Protein AF-A0ABD0AET3-F1 (afdb_monomer_lite)

InterPro domains:
  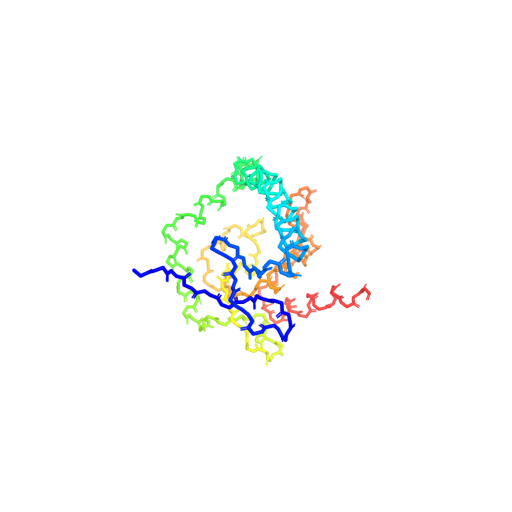IPR002711 HNH endonuclease [PF01844] (96-142)
  IPR003615 HNH nuclease [SM00507] (83-139)
  IPR003615 HNH nuclease [cd00085] (83-142)

Radius of gyration: 25.74 Å; chains: 1; bounding box: 62×39×61 Å

pLDDT: mean 89.84, std 8.79, range [42.78, 98.12]

Secondary structure (DSSP, 8-state):
-----B--STT--SBPPTT-SS-GGGHHHHHHHHHHHHHHHHHHHHHHHHHHHHHHHIIIIITTSSHHHHHHHHHHTSHHHHHHHHHHHHHTTTB-HHHHHTT---B--EEEESS-TTT-GGGTT-GGGEEEE-HHHHHHHHHHHHHHT--STT-----------HHHHHHHHHHHHS--

Foldseek 3Di:
DQPWDAAPDVPGRHIPDRVFNHHPVCVVVRVVVVVVVVVVVVVCVVVVVVVVVVVCCCVPDVCPVDPVSVVVVVVCVDPLNVVLFVVQCVVQVQFAPLVVLVVDTDGFDDKAFCFDCVRPVVCPNPSLRIHGHHPVVVVLLVVLCCVAQVDDDPTDGDDDDTDSDSNVSSVSSVVVVVVD

Sequence (180 aa):
MPRVRTCRAVDCKRLASPGHLYCDAHMNQERAYLSRREAYLKSRQGNSKKVKQQQWAYNHIKRYSTPVKAEQNKFYHTKAWTSLREVVLKRDYHLCQYCKQDGKLTQGTVVDHVVPIEYSPSQTRDVDNLATCCRDCHSKKTRWEQFYYGTGQGNQLKTVAKVSDVGSIVKMMHALDGSK

Structure (mmCIF, N/CA/C/O backbone):
data_AF-A0ABD0AET3-F1
#
_entry.id   AF-A0ABD0AET3-F1
#
loop_
_atom_site.group_PDB
_atom_site.id
_atom_site.type_symbol
_atom_site.label_atom_id
_atom_site.label_alt_id
_atom_site.label_comp_id
_atom_site.label_asym_id
_atom_site.label_entity_id
_atom_site.label_seq_id
_atom_site.pdbx_PDB_ins_code
_atom_site.Cartn_x
_atom_site.Cartn_y
_atom_site.Cartn_z
_atom_site.occupancy
_atom_site.B_iso_or_equiv
_atom_site.auth_seq_id
_atom_site.auth_comp_id
_atom_site.auth_asym_id
_atom_site.auth_atom_id
_atom_site.pdbx_PDB_model_num
ATOM 1 N N . MET A 1 1 ? 40.708 -20.091 -21.982 1.00 46.97 1 MET A N 1
ATOM 2 C CA . MET A 1 1 ? 39.997 -20.208 -23.275 1.00 46.97 1 MET A CA 1
ATOM 3 C C . MET A 1 1 ? 39.328 -18.874 -23.588 1.00 46.97 1 MET A C 1
ATOM 5 O O . MET A 1 1 ? 38.609 -18.383 -22.718 1.00 46.97 1 MET A O 1
ATOM 9 N N . PRO A 1 2 ? 39.585 -18.242 -24.747 1.00 57.88 2 PRO A N 1
ATOM 10 C CA . PRO A 1 2 ? 38.894 -17.014 -25.135 1.00 57.88 2 PRO A CA 1
ATOM 11 C C . PRO A 1 2 ? 37.388 -17.285 -25.209 1.00 57.88 2 PRO A C 1
ATOM 13 O O . PRO A 1 2 ? 36.977 -18.288 -25.789 1.00 57.88 2 PRO A O 1
ATOM 16 N N . ARG A 1 3 ? 36.552 -16.426 -24.614 1.00 69.06 3 ARG A N 1
ATOM 17 C CA . ARG A 1 3 ? 35.094 -16.542 -24.771 1.00 69.06 3 ARG A CA 1
ATOM 18 C C . ARG A 1 3 ? 34.727 -16.106 -26.187 1.00 69.06 3 ARG A C 1
ATOM 20 O O . ARG A 1 3 ? 34.517 -14.922 -26.438 1.00 69.06 3 ARG A O 1
ATOM 27 N N . VAL A 1 4 ? 34.689 -17.062 -27.105 1.00 76.19 4 VAL A N 1
ATOM 28 C CA . VAL A 1 4 ? 34.219 -16.846 -28.472 1.00 76.19 4 VAL A CA 1
ATOM 29 C C . VAL A 1 4 ? 32.688 -16.841 -28.453 1.00 76.19 4 VAL A C 1
ATOM 31 O O . VAL A 1 4 ? 32.069 -17.727 -27.868 1.00 76.19 4 VAL A O 1
ATOM 34 N N . ARG A 1 5 ? 32.069 -15.823 -29.058 1.00 86.38 5 ARG A N 1
ATOM 35 C CA . ARG A 1 5 ? 30.609 -15.693 -29.188 1.00 86.38 5 ARG A CA 1
ATOM 36 C C . ARG A 1 5 ? 30.233 -15.440 -30.643 1.00 86.38 5 ARG A C 1
ATOM 38 O O . ARG A 1 5 ? 31.022 -14.863 -31.388 1.00 86.38 5 ARG A O 1
ATOM 45 N N . THR A 1 6 ? 29.042 -15.860 -31.047 1.00 92.19 6 THR A N 1
ATOM 46 C CA . THR A 1 6 ? 28.497 -15.553 -32.373 1.00 92.19 6 THR A CA 1
ATOM 47 C C . THR A 1 6 ? 28.031 -14.099 -32.450 1.00 92.19 6 THR A C 1
ATOM 49 O O . THR A 1 6 ? 27.716 -13.469 -31.437 1.00 92.19 6 THR A O 1
ATOM 52 N N . CYS A 1 7 ? 28.021 -13.548 -33.662 1.00 94.50 7 CYS A N 1
ATOM 53 C CA . CYS A 1 7 ? 27.487 -12.225 -33.945 1.00 94.50 7 CYS A CA 1
ATOM 54 C C . CYS A 1 7 ? 25.990 -12.173 -33.609 1.00 94.50 7 CYS A C 1
ATOM 56 O O . CYS A 1 7 ? 25.235 -13.077 -33.951 1.00 94.50 7 CYS A O 1
ATOM 58 N N . ARG A 1 8 ? 25.554 -11.089 -32.959 1.00 93.50 8 ARG A N 1
ATOM 59 C CA . ARG A 1 8 ? 24.153 -10.891 -32.551 1.00 93.50 8 ARG A CA 1
ATOM 60 C C . ARG A 1 8 ? 23.236 -10.356 -33.664 1.00 93.50 8 ARG A C 1
ATOM 62 O O . ARG A 1 8 ? 22.047 -10.162 -33.423 1.00 93.50 8 ARG A O 1
ATOM 69 N N . ALA A 1 9 ? 23.769 -10.073 -34.853 1.00 93.31 9 ALA A N 1
ATOM 70 C CA . ALA A 1 9 ? 22.956 -9.623 -35.979 1.00 93.31 9 ALA A CA 1
ATOM 71 C C . ALA A 1 9 ? 21.987 -10.733 -36.403 1.00 93.31 9 ALA A C 1
ATOM 73 O O . ALA A 1 9 ? 22.361 -11.907 -36.419 1.00 93.31 9 ALA A O 1
ATOM 74 N N . VAL A 1 10 ? 20.758 -10.348 -36.752 1.00 93.38 10 VAL A N 1
ATOM 75 C CA . VAL A 1 10 ? 19.742 -11.281 -37.257 1.00 93.38 10 VAL A CA 1
ATOM 76 C C . VAL A 1 10 ? 20.321 -12.022 -38.467 1.00 93.38 10 VAL A C 1
ATOM 78 O O . VAL A 1 10 ? 20.946 -11.405 -39.329 1.00 93.38 10 VAL A O 1
ATOM 81 N N . ASP A 1 11 ? 20.200 -13.349 -38.463 1.00 91.94 11 ASP A N 1
ATOM 82 C CA . ASP A 1 11 ? 20.696 -14.266 -39.500 1.00 91.94 11 ASP A CA 1
ATOM 83 C C . ASP A 1 11 ? 22.218 -14.270 -39.764 1.00 91.94 11 ASP A C 1
ATOM 85 O O . ASP A 1 11 ? 22.692 -14.891 -40.718 1.00 91.94 11 ASP A O 1
ATOM 89 N N . CYS A 1 12 ? 23.038 -13.666 -38.895 1.00 92.50 12 CYS A N 1
ATOM 90 C CA . CYS A 1 12 ? 24.495 -13.724 -39.022 1.00 92.50 12 CYS A CA 1
ATOM 91 C C . CYS A 1 12 ? 25.108 -14.874 -38.211 1.00 92.50 12 CYS A C 1
ATOM 93 O O . CYS A 1 12 ? 25.065 -14.883 -36.985 1.00 92.50 12 CYS A O 1
ATOM 95 N N . LYS A 1 13 ? 25.782 -15.807 -38.894 1.00 92.31 13 LYS A N 1
ATOM 96 C CA . LYS A 1 13 ? 26.477 -16.943 -38.253 1.00 92.31 13 LYS A CA 1
ATOM 97 C C . LYS A 1 13 ? 27.972 -16.704 -37.987 1.00 92.31 13 LYS A C 1
ATOM 99 O O . LYS A 1 13 ? 28.651 -17.596 -37.489 1.00 92.31 13 LYS A O 1
ATOM 104 N N . ARG A 1 14 ? 28.508 -15.523 -38.329 1.00 93.06 14 ARG A N 1
ATOM 105 C CA . ARG A 1 14 ? 29.930 -15.191 -38.113 1.00 93.06 14 ARG A CA 1
ATOM 106 C C . ARG A 1 14 ? 30.242 -15.046 -36.625 1.00 93.06 14 ARG A C 1
ATOM 108 O O . ARG A 1 14 ? 29.369 -14.705 -35.828 1.00 93.06 14 ARG A O 1
ATOM 115 N N . LEU A 1 15 ? 31.502 -15.256 -36.258 1.00 92.75 15 LEU A N 1
ATOM 116 C CA . LEU A 1 15 ? 31.987 -14.973 -34.910 1.00 92.75 15 LEU A CA 1
ATOM 117 C C . LEU A 1 15 ? 32.052 -13.462 -34.680 1.00 92.75 15 LEU A C 1
ATOM 119 O O . LEU A 1 15 ? 32.401 -12.704 -35.585 1.00 92.75 15 LEU A O 1
ATOM 123 N N . ALA A 1 16 ? 31.687 -13.026 -33.478 1.00 92.88 16 ALA A N 1
ATOM 124 C CA . ALA A 1 16 ? 31.858 -11.639 -33.088 1.00 92.88 16 ALA A CA 1
ATOM 125 C C . ALA A 1 16 ? 33.344 -11.334 -32.874 1.00 92.88 16 ALA A C 1
ATOM 127 O O . ALA A 1 16 ? 34.101 -12.192 -32.407 1.00 92.88 16 ALA A O 1
ATOM 128 N N . SER A 1 17 ? 33.743 -10.103 -33.183 1.00 90.12 17 SER A N 1
ATOM 129 C CA . SER A 1 17 ? 35.124 -9.668 -32.988 1.00 90.12 17 SER A CA 1
ATOM 130 C C . SER A 1 17 ? 35.457 -9.680 -31.486 1.00 90.12 17 SER A C 1
ATOM 132 O O . SER A 1 17 ? 34.562 -9.450 -30.661 1.00 90.12 17 SER A O 1
ATOM 134 N N . PRO A 1 18 ? 36.706 -9.971 -31.075 1.00 88.75 18 PRO A N 1
ATOM 135 C CA . PRO A 1 18 ? 37.072 -10.023 -29.660 1.00 88.75 18 PRO A CA 1
ATOM 136 C C . PRO A 1 18 ? 36.643 -8.751 -28.916 1.00 88.75 18 PRO A C 1
ATOM 138 O O . PRO A 1 18 ? 36.966 -7.644 -29.325 1.00 88.75 18 PRO A O 1
ATOM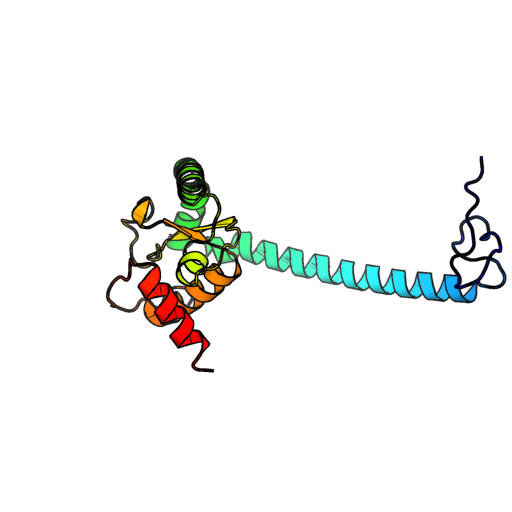 141 N N . GLY A 1 19 ? 35.860 -8.898 -27.843 1.00 86.75 19 GLY A N 1
ATOM 142 C CA . GLY A 1 19 ? 35.317 -7.761 -27.083 1.00 86.75 19 GLY A CA 1
ATOM 143 C C . GLY A 1 19 ? 34.016 -7.151 -27.631 1.00 86.75 19 GLY A C 1
ATOM 144 O O . GLY A 1 19 ? 33.302 -6.498 -26.872 1.00 86.75 19 GLY A O 1
ATOM 145 N N . HIS A 1 20 ? 33.608 -7.468 -28.863 1.00 90.69 20 HIS A N 1
ATOM 146 C CA . HIS A 1 20 ? 32.407 -6.932 -29.528 1.00 90.69 20 HIS A CA 1
ATOM 147 C C . HIS A 1 20 ? 31.265 -7.953 -29.595 1.00 90.69 20 HIS A C 1
ATOM 149 O O . HIS A 1 20 ? 31.499 -9.161 -29.526 1.00 90.69 20 HIS A O 1
ATOM 155 N N . LEU A 1 21 ? 30.014 -7.491 -29.624 1.00 92.06 21 LEU A N 1
ATOM 156 C CA . LEU A 1 21 ? 28.807 -8.322 -29.760 1.00 92.06 21 LEU A CA 1
ATOM 157 C C . LEU A 1 21 ? 28.503 -8.657 -31.227 1.00 92.06 21 LEU A C 1
ATOM 159 O O . LEU A 1 21 ? 27.751 -9.594 -31.507 1.00 92.06 21 LEU A O 1
ATOM 163 N N . TYR A 1 22 ? 29.080 -7.896 -32.153 1.00 94.69 22 TYR A N 1
ATOM 164 C CA . TYR A 1 22 ? 28.933 -8.074 -33.592 1.00 94.69 22 TYR A CA 1
ATOM 165 C C . TYR A 1 22 ? 30.284 -8.377 -34.264 1.00 94.69 22 TYR A C 1
ATOM 167 O O . TYR A 1 22 ? 31.342 -8.141 -33.686 1.00 94.69 22 TYR A O 1
ATOM 175 N N . CYS A 1 23 ? 30.248 -8.965 -35.464 1.00 94.50 23 CYS A N 1
ATOM 176 C CA . CYS A 1 23 ? 31.436 -9.153 -36.305 1.00 94.50 23 CYS A CA 1
ATOM 177 C C . CYS A 1 23 ? 31.810 -7.850 -37.028 1.00 94.50 23 CYS A C 1
ATOM 179 O O . CYS A 1 23 ? 30.982 -6.942 -37.110 1.00 94.50 23 CYS A O 1
ATOM 181 N N . ASP A 1 24 ? 32.979 -7.803 -37.669 1.00 92.62 24 ASP A N 1
ATOM 182 C CA . ASP A 1 24 ? 33.469 -6.602 -38.370 1.00 92.62 24 ASP A CA 1
ATOM 183 C C . ASP A 1 24 ? 32.486 -6.061 -39.427 1.00 92.62 24 ASP A C 1
ATOM 185 O O . ASP A 1 24 ? 32.254 -4.856 -39.514 1.00 92.62 24 ASP A O 1
ATOM 189 N N . ALA A 1 25 ? 31.792 -6.949 -40.149 1.00 94.31 25 ALA A N 1
ATOM 190 C CA . ALA A 1 25 ? 30.755 -6.563 -41.116 1.00 94.31 25 ALA A CA 1
ATOM 191 C C . ALA A 1 25 ? 29.514 -5.892 -40.484 1.00 94.31 25 ALA A C 1
ATOM 193 O O . ALA A 1 25 ? 28.731 -5.249 -41.177 1.00 94.31 25 ALA A O 1
ATOM 194 N N . HIS A 1 26 ? 29.322 -6.032 -39.171 1.00 95.62 26 HIS A N 1
ATOM 195 C CA . HIS A 1 26 ? 28.167 -5.536 -38.421 1.00 95.62 26 HIS A CA 1
ATOM 196 C C . HIS A 1 26 ? 28.554 -4.505 -37.344 1.00 95.62 26 HIS A C 1
ATOM 198 O O . HIS A 1 26 ? 27.774 -4.237 -36.430 1.00 95.62 26 HIS A O 1
ATOM 204 N N . MET A 1 27 ? 29.712 -3.849 -37.465 1.00 91.81 27 MET A N 1
ATOM 205 C CA . MET A 1 27 ? 30.174 -2.847 -36.487 1.00 91.81 27 MET A CA 1
ATOM 206 C C . MET A 1 27 ? 29.256 -1.624 -36.364 1.00 91.81 27 MET A C 1
ATOM 208 O O . MET A 1 27 ? 29.162 -1.017 -35.298 1.00 91.81 27 MET A O 1
ATOM 212 N N . ASN A 1 28 ? 28.498 -1.286 -37.409 1.00 93.94 28 ASN A N 1
ATOM 213 C CA . ASN A 1 28 ? 27.469 -0.248 -37.309 1.00 93.94 28 ASN A CA 1
ATOM 214 C C . ASN A 1 28 ? 26.337 -0.646 -36.342 1.00 93.94 28 ASN A C 1
ATOM 216 O O . ASN A 1 28 ? 25.810 0.212 -35.635 1.00 93.94 28 ASN A O 1
ATOM 220 N N . GLN A 1 29 ? 26.009 -1.939 -36.243 1.00 93.75 29 GLN A N 1
ATOM 221 C CA . GLN A 1 29 ? 25.030 -2.441 -35.273 1.00 93.75 29 GLN A CA 1
ATOM 222 C C . GLN A 1 29 ? 25.588 -2.417 -33.844 1.00 93.75 29 GLN A C 1
ATOM 224 O O . GLN A 1 29 ? 24.840 -2.121 -32.913 1.00 93.75 29 GLN A O 1
ATOM 229 N N . GLU A 1 30 ? 26.896 -2.638 -33.661 1.00 93.69 30 GLU A N 1
ATOM 230 C CA . GLU A 1 30 ? 27.579 -2.441 -32.371 1.00 93.69 30 GLU A CA 1
ATOM 231 C C . GLU A 1 30 ? 27.469 -0.978 -31.925 1.00 93.69 30 GLU A C 1
ATOM 233 O O . GLU A 1 30 ? 26.997 -0.704 -30.822 1.00 93.69 30 GLU A O 1
ATOM 238 N N . ARG A 1 31 ? 27.812 -0.025 -32.804 1.00 93.31 31 ARG A N 1
ATOM 239 C CA . ARG A 1 31 ? 27.681 1.419 -32.532 1.00 93.31 31 ARG A CA 1
ATOM 240 C C . ARG A 1 31 ? 26.237 1.796 -32.179 1.00 93.31 31 ARG A C 1
ATOM 242 O O . ARG A 1 31 ? 25.993 2.482 -31.184 1.00 93.31 31 ARG A O 1
ATOM 249 N N . ALA A 1 32 ? 25.266 1.301 -32.948 1.00 94.19 32 ALA A N 1
ATOM 250 C CA . ALA A 1 32 ? 23.847 1.524 -32.681 1.00 94.19 32 ALA A CA 1
ATOM 251 C C . ALA A 1 32 ? 23.403 0.913 -31.337 1.00 94.19 32 ALA A C 1
ATOM 253 O O . ALA A 1 32 ? 22.677 1.549 -30.575 1.00 94.19 32 ALA A O 1
ATOM 254 N N . TYR A 1 33 ? 23.861 -0.293 -31.001 1.00 92.75 33 TYR A N 1
ATOM 255 C CA . TYR A 1 33 ? 23.569 -0.934 -29.719 1.00 92.75 33 TYR A CA 1
ATOM 256 C C . TYR A 1 33 ? 24.162 -0.155 -28.539 1.00 92.75 33 TYR A C 1
ATOM 258 O O . TYR A 1 33 ? 23.454 0.117 -27.567 1.00 92.75 33 TYR A O 1
ATOM 266 N N . LEU A 1 34 ? 25.438 0.230 -28.627 1.00 93.44 34 LEU A N 1
ATOM 267 C CA . LEU A 1 34 ? 26.127 0.970 -27.572 1.00 93.44 34 LEU A CA 1
ATOM 268 C C . LEU A 1 34 ? 25.491 2.345 -27.345 1.00 93.44 34 LEU A C 1
ATOM 270 O O . LEU A 1 34 ? 25.239 2.690 -26.193 1.00 93.44 34 LEU A O 1
ATOM 274 N N . SER A 1 35 ? 25.130 3.071 -28.409 1.00 91.88 35 SER A N 1
ATOM 275 C CA . SER A 1 35 ? 24.429 4.3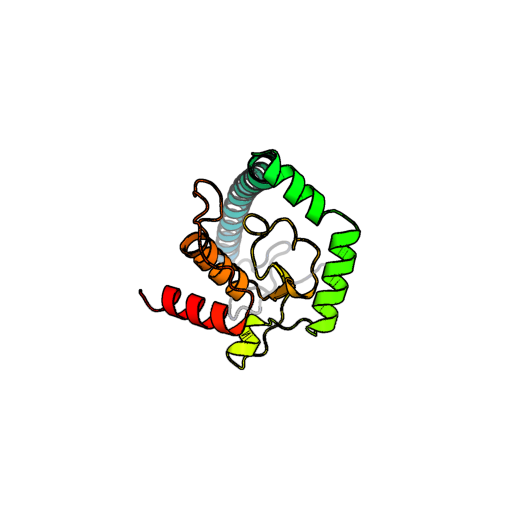61 -28.285 1.00 91.88 35 SER A CA 1
ATOM 276 C C . SER A 1 35 ? 23.060 4.224 -27.600 1.00 91.88 35 SER A C 1
ATOM 278 O O . SER A 1 35 ? 22.763 4.959 -26.656 1.00 91.88 35 SER A O 1
ATOM 280 N N . ARG A 1 36 ? 22.244 3.226 -27.983 1.00 92.75 36 ARG A N 1
ATOM 281 C CA . ARG A 1 36 ? 20.958 2.925 -27.318 1.00 92.75 36 ARG A CA 1
ATOM 282 C C . ARG A 1 36 ? 21.153 2.553 -25.847 1.00 92.75 36 ARG A C 1
ATOM 284 O O . ARG A 1 36 ? 20.394 3.001 -24.987 1.00 92.75 36 ARG A O 1
ATOM 291 N N . ARG A 1 37 ? 22.174 1.745 -25.544 1.00 90.62 37 ARG A N 1
ATOM 292 C CA . ARG A 1 37 ? 22.516 1.337 -24.175 1.00 90.62 37 ARG A CA 1
ATOM 293 C C . ARG A 1 37 ? 22.959 2.530 -23.329 1.00 90.62 37 ARG A C 1
ATOM 295 O O . ARG A 1 37 ? 22.526 2.644 -22.186 1.00 90.62 37 ARG A O 1
ATOM 302 N N . GLU A 1 38 ? 23.786 3.416 -23.873 1.00 90.44 38 GLU A N 1
ATOM 303 C CA . GLU A 1 38 ? 24.225 4.636 -23.194 1.00 90.44 38 GLU A CA 1
ATOM 304 C C . GLU A 1 38 ? 23.039 5.565 -22.900 1.00 90.44 38 GLU A C 1
ATOM 306 O O . GLU A 1 38 ? 22.899 6.038 -21.770 1.00 90.44 38 GLU A O 1
ATOM 311 N N . ALA A 1 39 ? 22.130 5.749 -23.863 1.00 87.69 39 ALA A N 1
ATOM 312 C CA . ALA A 1 39 ? 20.900 6.515 -23.668 1.00 87.69 39 ALA A CA 1
ATOM 313 C C . ALA A 1 39 ? 20.014 5.925 -22.550 1.00 87.69 39 ALA A C 1
ATOM 315 O O . ALA A 1 39 ? 19.553 6.665 -21.676 1.00 87.69 39 ALA A O 1
ATOM 316 N N . TYR A 1 40 ? 19.830 4.597 -22.515 1.00 86.19 40 TYR A N 1
ATOM 317 C CA . TYR A 1 40 ? 19.112 3.906 -21.433 1.00 86.19 40 TYR A CA 1
ATOM 318 C C . TYR A 1 40 ? 19.783 4.097 -20.062 1.00 86.19 40 TYR A C 1
ATOM 320 O O . TYR A 1 40 ? 19.109 4.347 -19.061 1.00 86.19 40 TYR A O 1
ATOM 328 N N . LEU A 1 41 ? 21.114 3.994 -19.987 1.00 84.62 41 LEU A N 1
ATOM 329 C CA . LEU A 1 41 ? 21.843 4.182 -18.729 1.00 84.62 41 LEU A CA 1
ATOM 330 C C . LEU A 1 41 ? 21.747 5.630 -18.228 1.00 84.62 41 LEU A C 1
ATOM 332 O O . LEU A 1 41 ? 21.503 5.836 -17.037 1.00 84.62 41 LEU A O 1
ATOM 336 N N . LYS A 1 42 ? 21.856 6.623 -19.123 1.00 82.88 42 LYS A N 1
ATOM 337 C CA . LYS A 1 42 ? 21.686 8.049 -18.789 1.00 82.88 42 LYS A CA 1
ATOM 338 C C . LYS A 1 42 ? 20.275 8.348 -18.274 1.00 82.88 42 LYS A C 1
ATOM 340 O O . LYS A 1 42 ? 20.137 8.977 -17.222 1.00 82.88 42 LYS A O 1
ATOM 345 N N . SER A 1 43 ? 19.232 7.846 -18.945 1.00 77.94 43 SER A N 1
ATOM 346 C CA . SER A 1 43 ? 17.842 8.048 -18.506 1.00 77.94 43 SER A CA 1
ATOM 347 C C . SER A 1 43 ? 17.570 7.391 -17.149 1.00 77.94 43 SER A C 1
ATOM 349 O O . SER A 1 43 ? 16.960 8.002 -16.267 1.00 77.94 43 SER A O 1
ATOM 351 N N . ARG A 1 44 ? 18.111 6.190 -16.917 1.00 76.50 44 ARG A N 1
ATOM 352 C CA . ARG A 1 44 ? 18.014 5.486 -15.633 1.00 76.50 44 ARG A CA 1
ATOM 353 C C . ARG A 1 44 ? 18.762 6.209 -14.508 1.00 76.50 44 ARG A C 1
ATOM 355 O O . ARG A 1 44 ? 18.235 6.285 -13.398 1.00 76.50 44 ARG A O 1
ATOM 362 N N . GLN A 1 45 ? 19.960 6.741 -14.756 1.00 69.12 45 GLN A N 1
ATOM 363 C CA . GLN A 1 45 ? 20.763 7.424 -13.732 1.00 69.12 45 GLN A CA 1
ATOM 364 C C . GLN A 1 45 ? 20.119 8.745 -13.280 1.00 69.12 45 GLN A C 1
ATOM 366 O O . GLN A 1 45 ? 20.051 9.007 -12.075 1.00 69.12 45 GLN A O 1
ATOM 371 N N . GLY A 1 46 ? 19.584 9.538 -14.218 1.00 62.28 46 GLY A N 1
ATOM 372 C CA . GLY A 1 46 ? 18.838 10.766 -13.912 1.00 62.28 46 GLY A CA 1
ATOM 373 C C . GLY A 1 46 ? 17.531 10.496 -13.158 1.00 62.28 46 GLY A C 1
ATOM 374 O O . GLY A 1 46 ? 17.249 11.140 -12.146 1.00 62.28 46 GLY A O 1
ATOM 375 N N . ASN A 1 47 ? 16.778 9.476 -13.580 1.00 65.44 47 ASN A N 1
ATOM 376 C CA . ASN A 1 47 ? 15.534 9.075 -12.922 1.00 65.44 47 ASN A CA 1
ATOM 377 C C . ASN A 1 47 ? 15.794 8.513 -11.507 1.00 65.44 47 ASN A C 1
ATOM 379 O O . ASN A 1 47 ? 15.086 8.840 -10.559 1.00 65.44 47 ASN A O 1
ATOM 383 N N . SER A 1 48 ? 16.886 7.762 -11.317 1.00 72.81 48 SER A N 1
ATOM 384 C CA . SER A 1 48 ? 17.265 7.194 -10.015 1.00 72.81 48 SER A CA 1
ATOM 385 C C . SER A 1 48 ? 17.527 8.260 -8.945 1.00 72.81 48 SER A C 1
ATOM 387 O O . SER A 1 48 ? 17.056 8.110 -7.819 1.00 72.81 48 SER A O 1
ATOM 389 N N . LYS A 1 49 ? 18.237 9.353 -9.269 1.00 79.31 49 LYS A N 1
ATOM 390 C CA . LYS A 1 49 ? 18.502 10.436 -8.300 1.00 79.31 49 LYS A CA 1
ATOM 391 C C . LYS A 1 49 ? 17.213 11.147 -7.874 1.00 79.31 49 LYS A C 1
ATOM 393 O O . LYS A 1 49 ? 16.986 11.315 -6.677 1.00 79.31 49 LYS A O 1
ATOM 398 N N . LYS A 1 50 ? 16.349 11.499 -8.833 1.00 80.62 50 LYS A N 1
ATOM 399 C CA . LYS A 1 50 ? 15.063 12.166 -8.567 1.00 80.62 50 LYS A CA 1
ATOM 400 C C . LYS A 1 50 ? 14.122 11.283 -7.744 1.00 80.62 50 LYS A C 1
ATOM 402 O O . LYS A 1 50 ? 13.578 11.741 -6.743 1.00 80.62 50 LYS A O 1
ATOM 407 N N . VAL A 1 51 ? 13.986 10.007 -8.112 1.00 81.69 51 VAL A N 1
ATOM 408 C CA . VAL A 1 51 ? 13.170 9.033 -7.368 1.00 81.69 51 VAL A CA 1
ATOM 409 C C . VAL A 1 51 ? 13.695 8.853 -5.943 1.00 81.69 51 VAL A C 1
ATOM 411 O O . VAL A 1 51 ? 12.906 8.865 -5.002 1.00 81.69 51 VAL A O 1
ATOM 414 N N . LYS A 1 52 ? 15.019 8.761 -5.748 1.00 84.38 52 LYS A N 1
ATOM 415 C CA . LYS A 1 52 ? 15.620 8.684 -4.405 1.00 84.38 52 LYS A CA 1
ATOM 416 C C . LYS A 1 52 ? 15.302 9.915 -3.557 1.00 84.38 52 LYS A C 1
ATOM 418 O O . LYS A 1 52 ? 14.931 9.760 -2.398 1.00 84.38 52 LYS A O 1
ATOM 423 N N . GLN A 1 53 ? 15.408 11.115 -4.128 1.00 85.31 53 GLN A N 1
ATOM 424 C CA . GLN A 1 53 ? 15.080 12.356 -3.423 1.00 85.31 53 GLN A CA 1
ATOM 425 C C . GLN A 1 53 ? 13.597 12.409 -3.027 1.00 85.31 53 GLN A C 1
ATOM 427 O O . GLN A 1 53 ? 13.275 12.736 -1.887 1.00 85.31 53 GLN A O 1
ATOM 432 N N . GLN A 1 54 ? 12.693 12.035 -3.937 1.00 86.00 54 GLN A N 1
ATOM 433 C CA . GLN A 1 54 ? 11.255 11.965 -3.658 1.00 86.00 54 GLN A CA 1
ATOM 434 C C . GLN A 1 54 ? 10.933 10.935 -2.569 1.00 86.00 54 GLN A C 1
ATOM 436 O O . GLN A 1 54 ? 10.166 11.227 -1.652 1.00 86.00 54 GLN A O 1
ATOM 441 N N . GLN A 1 55 ? 11.556 9.756 -2.629 1.00 86.56 55 GLN A N 1
ATOM 442 C CA . GLN A 1 55 ? 11.394 8.716 -1.616 1.00 86.56 55 GLN A CA 1
ATOM 443 C C . GLN A 1 55 ? 11.902 9.177 -0.244 1.00 86.56 55 GLN A C 1
ATOM 445 O O . GLN A 1 55 ? 11.243 8.921 0.764 1.00 86.56 55 GLN A O 1
ATOM 450 N N . TRP A 1 56 ? 13.040 9.877 -0.197 1.00 90.69 56 TRP A N 1
ATOM 451 C CA . TRP A 1 56 ? 13.571 10.460 1.035 1.00 90.69 56 TRP A CA 1
ATOM 452 C C . TRP A 1 56 ? 12.606 11.498 1.615 1.00 90.69 56 TRP A C 1
ATOM 454 O O . TRP A 1 56 ? 12.238 11.397 2.782 1.00 90.69 56 TRP A O 1
ATOM 464 N N . ALA A 1 57 ? 12.115 12.430 0.791 1.00 89.69 57 ALA A N 1
ATOM 465 C CA . ALA A 1 57 ? 11.147 13.435 1.225 1.00 89.69 57 ALA A CA 1
ATOM 466 C C . ALA A 1 57 ? 9.855 12.786 1.747 1.00 89.69 57 ALA A C 1
ATOM 468 O O . ALA A 1 57 ? 9.310 13.201 2.769 1.00 89.69 57 ALA A O 1
ATOM 469 N N . TYR A 1 58 ? 9.375 11.721 1.103 1.00 86.00 58 TYR A N 1
ATOM 470 C CA . TYR A 1 58 ? 8.217 10.986 1.599 1.00 86.00 58 TYR A CA 1
ATOM 471 C C . TYR A 1 58 ? 8.493 10.328 2.963 1.00 86.00 58 TYR A C 1
ATOM 473 O O . TYR A 1 58 ? 7.731 10.525 3.912 1.00 86.00 58 TYR A O 1
ATOM 481 N N . ASN A 1 59 ? 9.602 9.591 3.074 1.00 87.50 59 ASN A N 1
ATOM 482 C CA . ASN A 1 59 ? 9.947 8.834 4.275 1.00 87.50 59 ASN A CA 1
ATOM 483 C C . ASN A 1 59 ? 10.275 9.733 5.474 1.00 87.50 59 ASN A C 1
ATOM 485 O O . ASN A 1 59 ? 9.869 9.391 6.576 1.00 87.50 59 ASN A O 1
ATOM 489 N N . HIS A 1 60 ? 10.977 10.852 5.271 1.00 86.38 60 HIS A N 1
ATOM 490 C CA . HIS A 1 60 ? 11.481 11.702 6.357 1.00 86.38 60 HIS A CA 1
ATOM 491 C C . HIS A 1 60 ? 10.653 12.966 6.600 1.00 86.38 60 HIS A C 1
ATOM 493 O O . HIS A 1 60 ? 10.637 13.454 7.723 1.00 86.38 60 HIS A O 1
ATOM 499 N N . ILE A 1 61 ? 9.942 13.484 5.593 1.00 88.56 61 ILE A N 1
ATOM 500 C CA . ILE A 1 61 ? 9.146 14.713 5.735 1.00 88.56 61 ILE A CA 1
ATOM 501 C C . ILE A 1 61 ? 7.658 14.375 5.810 1.00 88.56 61 ILE A C 1
ATOM 503 O O . ILE A 1 61 ? 7.000 14.687 6.797 1.00 88.56 61 ILE A O 1
ATOM 507 N N . LYS A 1 62 ? 7.095 13.710 4.790 1.00 85.31 62 LYS A N 1
ATOM 508 C CA . LYS A 1 62 ? 5.636 13.487 4.720 1.00 85.31 62 LYS A CA 1
ATOM 509 C C . LYS A 1 62 ? 5.108 12.574 5.827 1.00 85.31 62 LYS A C 1
ATOM 511 O O . LYS A 1 62 ? 4.037 12.852 6.360 1.00 85.31 62 LYS A O 1
ATOM 516 N N . ARG A 1 63 ? 5.828 11.505 6.183 1.00 84.12 63 ARG A N 1
ATOM 517 C CA . ARG A 1 63 ? 5.420 10.597 7.277 1.00 84.12 63 ARG A CA 1
ATOM 518 C C . ARG A 1 63 ? 5.478 11.248 8.658 1.00 84.12 63 ARG A C 1
ATOM 520 O O . ARG A 1 63 ? 4.684 10.898 9.521 1.00 84.12 63 ARG A O 1
ATOM 527 N N . TYR A 1 64 ? 6.369 12.219 8.838 1.00 86.56 64 TYR A N 1
ATOM 528 C CA . TYR A 1 64 ? 6.582 12.926 10.101 1.00 86.56 64 TYR A CA 1
ATOM 529 C C . TYR A 1 64 ? 5.984 14.339 10.090 1.00 86.56 64 TYR A C 1
ATOM 531 O O . TYR A 1 64 ? 6.304 15.154 10.947 1.00 86.56 64 TYR A O 1
ATOM 539 N N . SER A 1 65 ? 5.098 14.648 9.133 1.00 85.06 65 SER A N 1
ATOM 540 C CA . SER A 1 65 ? 4.610 16.018 8.925 1.00 85.06 65 SER A CA 1
ATOM 541 C C . SER A 1 65 ? 3.716 16.538 10.051 1.00 85.06 65 SER A C 1
ATOM 543 O O . SER A 1 65 ? 3.509 17.739 10.157 1.00 85.06 65 SER A O 1
ATOM 545 N N . THR A 1 66 ? 3.119 15.643 10.840 1.00 85.31 66 THR A N 1
ATOM 546 C CA . THR A 1 66 ? 2.254 15.977 11.982 1.00 85.31 66 THR A CA 1
ATOM 547 C C . THR A 1 66 ? 2.499 14.969 13.106 1.00 85.31 66 THR A C 1
ATOM 549 O O . THR A 1 66 ? 2.804 13.812 12.788 1.00 85.31 66 THR A O 1
ATOM 552 N N . PRO A 1 67 ? 2.306 15.342 14.386 1.00 85.62 67 PRO A N 1
ATOM 553 C CA . PRO A 1 67 ? 2.462 14.416 15.510 1.00 85.62 67 PRO A CA 1
ATOM 554 C C . PRO A 1 67 ? 1.598 13.156 15.371 1.00 85.62 67 PRO A C 1
ATOM 556 O O . PRO A 1 67 ? 2.075 12.050 15.604 1.00 85.62 67 PRO A O 1
ATOM 559 N N . VAL A 1 68 ? 0.359 13.309 14.889 1.00 82.75 68 VAL A N 1
ATOM 560 C CA . VAL A 1 68 ? -0.575 12.193 14.666 1.00 82.75 68 VAL A CA 1
ATOM 561 C C . VAL A 1 68 ? -0.018 11.194 13.648 1.00 82.75 68 VAL A C 1
ATOM 563 O O . VAL A 1 68 ? 0.019 9.996 13.920 1.00 82.75 68 VAL A O 1
ATOM 566 N N . LYS A 1 69 ? 0.480 11.664 12.495 1.00 83.31 69 LYS A N 1
ATOM 567 C CA . LYS A 1 69 ? 1.087 10.778 11.484 1.00 83.31 69 LYS A CA 1
ATOM 568 C C . LYS A 1 69 ? 2.379 10.126 11.958 1.00 83.31 69 LYS A C 1
ATOM 570 O O . LYS A 1 69 ? 2.626 8.969 11.625 1.00 83.31 69 LYS A O 1
ATOM 575 N N . ALA A 1 70 ? 3.187 10.845 12.735 1.00 87.56 70 ALA A N 1
ATOM 576 C CA . ALA A 1 70 ? 4.399 10.287 13.317 1.00 87.56 70 ALA A CA 1
ATOM 577 C C . ALA A 1 70 ? 4.066 9.126 14.273 1.00 87.56 70 ALA A C 1
ATOM 579 O O . ALA A 1 70 ? 4.689 8.067 14.180 1.00 87.56 70 ALA A O 1
ATOM 580 N N . GLU A 1 71 ? 3.044 9.285 15.120 1.00 87.31 71 GLU A N 1
ATOM 581 C CA . GLU A 1 71 ? 2.585 8.233 16.036 1.00 87.31 71 GLU A CA 1
ATOM 582 C C . GLU A 1 71 ? 1.954 7.049 15.284 1.00 87.31 71 GLU A C 1
ATOM 584 O O . GLU A 1 71 ? 2.272 5.895 15.570 1.00 87.31 71 GLU A O 1
ATOM 589 N N . GLN A 1 72 ? 1.149 7.306 14.247 1.00 85.94 72 GLN A N 1
ATOM 590 C CA . GLN A 1 72 ? 0.636 6.254 13.357 1.00 85.94 72 GLN A CA 1
ATOM 591 C C . GLN A 1 72 ? 1.776 5.471 12.688 1.00 85.94 72 GLN A C 1
ATOM 593 O O . GLN A 1 72 ? 1.772 4.241 12.684 1.00 85.94 72 GLN A O 1
ATOM 598 N N . ASN A 1 73 ? 2.789 6.160 12.153 1.00 88.25 73 ASN A N 1
ATOM 599 C CA . ASN A 1 73 ? 3.949 5.508 11.546 1.00 88.25 73 ASN A CA 1
ATOM 600 C C . ASN A 1 73 ? 4.717 4.664 12.574 1.00 88.25 73 ASN A C 1
ATOM 602 O O . ASN A 1 73 ? 5.116 3.540 12.276 1.00 88.25 73 ASN A O 1
ATOM 606 N N . LYS A 1 74 ? 4.882 5.171 13.800 1.00 90.25 74 LYS A N 1
ATOM 607 C CA . LYS A 1 74 ? 5.500 4.431 14.907 1.00 90.25 74 LYS A CA 1
ATOM 608 C C . LYS A 1 74 ? 4.712 3.166 15.246 1.00 90.25 74 LYS A C 1
ATOM 610 O O . LYS A 1 74 ? 5.333 2.117 15.409 1.00 90.25 74 LYS A O 1
ATOM 615 N N . PHE A 1 75 ? 3.379 3.231 15.287 1.00 88.94 75 PHE A N 1
ATOM 616 C CA . PHE A 1 75 ? 2.516 2.071 15.525 1.00 88.94 75 PHE A CA 1
ATOM 617 C C . PHE A 1 75 ? 2.782 0.934 14.527 1.00 88.94 75 PHE A C 1
ATOM 619 O O . PHE A 1 75 ? 2.983 -0.207 14.952 1.00 88.94 75 PHE A O 1
ATOM 626 N N . TYR A 1 76 ? 2.893 1.240 13.230 1.00 89.12 76 TYR A N 1
ATOM 627 C CA . TYR A 1 76 ? 3.191 0.244 12.191 1.00 89.12 76 TYR A CA 1
ATOM 628 C C . TYR A 1 76 ? 4.574 -0.417 12.326 1.00 89.12 76 TYR A C 1
ATOM 630 O O . TYR A 1 76 ? 4.800 -1.483 11.757 1.00 89.12 76 TYR A O 1
ATOM 638 N N . HIS A 1 77 ? 5.496 0.178 13.087 1.00 90.19 77 HIS A N 1
ATOM 639 C CA . HIS A 1 77 ? 6.806 -0.402 13.394 1.00 90.19 77 HIS A CA 1
ATOM 640 C C . HIS A 1 77 ? 6.836 -1.190 14.716 1.00 90.19 77 HIS A C 1
ATOM 642 O O . HIS A 1 77 ? 7.875 -1.740 15.082 1.00 90.19 77 HIS A O 1
ATOM 648 N N . THR A 1 78 ? 5.722 -1.267 15.451 1.00 94.56 78 THR A N 1
ATOM 649 C CA . THR A 1 78 ? 5.658 -2.017 16.714 1.00 94.56 78 THR A CA 1
ATOM 650 C C . THR A 1 78 ? 5.525 -3.523 16.494 1.00 94.56 78 THR A C 1
ATOM 652 O O . THR A 1 78 ? 4.902 -3.980 15.538 1.00 94.56 78 THR A O 1
ATOM 655 N N . LYS A 1 79 ? 6.032 -4.317 17.450 1.00 94.50 79 LYS A N 1
ATOM 656 C CA . LYS A 1 79 ? 5.832 -5.779 17.466 1.00 94.50 79 LYS A CA 1
ATOM 657 C C . LYS A 1 79 ? 4.351 -6.162 17.495 1.00 94.50 79 LYS A C 1
ATOM 659 O O . LYS A 1 79 ? 3.966 -7.110 16.825 1.00 94.50 79 LYS A O 1
ATOM 664 N N . ALA A 1 80 ? 3.533 -5.398 18.224 1.00 92.06 80 ALA A N 1
ATOM 665 C CA . ALA A 1 80 ? 2.092 -5.618 18.304 1.00 92.06 80 ALA A CA 1
ATOM 666 C C . ALA A 1 80 ? 1.438 -5.598 16.914 1.00 92.06 80 ALA A C 1
ATOM 668 O O . ALA A 1 80 ? 0.664 -6.496 16.595 1.00 92.06 80 ALA A O 1
ATOM 669 N N . TRP A 1 81 ? 1.790 -4.624 16.065 1.00 94.62 81 TRP A N 1
ATOM 670 C CA . TRP A 1 81 ? 1.291 -4.580 14.692 1.00 94.62 81 TRP A CA 1
ATOM 671 C C . TRP A 1 81 ? 1.798 -5.752 13.851 1.00 94.62 81 TRP A C 1
ATOM 673 O O . TRP A 1 81 ? 1.003 -6.385 13.163 1.00 94.62 81 TRP A O 1
ATOM 683 N N . THR A 1 82 ? 3.091 -6.082 13.920 1.00 94.44 82 THR A N 1
ATOM 684 C CA . THR A 1 82 ? 3.648 -7.214 13.160 1.00 94.44 82 THR A CA 1
ATOM 685 C C . THR A 1 82 ? 2.941 -8.527 13.505 1.00 94.44 82 THR A C 1
ATOM 687 O O . THR A 1 82 ? 2.539 -9.253 12.598 1.00 94.44 82 THR A O 1
ATOM 690 N N . SER A 1 83 ? 2.710 -8.799 14.794 1.00 95.00 83 SER A N 1
ATOM 691 C CA . SER A 1 83 ? 1.974 -9.985 15.243 1.00 95.00 83 SER A CA 1
ATOM 692 C C . SER A 1 83 ? 0.513 -9.974 14.784 1.00 95.00 83 SER A C 1
ATOM 694 O O . SER A 1 83 ? 0.043 -10.972 14.241 1.00 95.00 83 SER A O 1
ATOM 696 N N . LEU A 1 84 ? -0.197 -8.846 14.930 1.00 95.25 84 LEU A N 1
ATOM 697 C CA . LEU A 1 84 ? -1.581 -8.708 14.451 1.00 95.25 84 LEU A CA 1
ATOM 698 C C . LEU A 1 84 ? -1.680 -8.924 12.937 1.00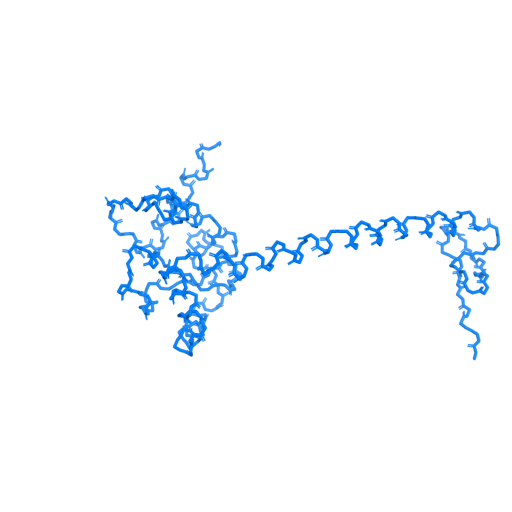 95.25 84 LEU A C 1
ATOM 700 O O . LEU A 1 84 ? -2.552 -9.651 12.465 1.00 95.25 84 LEU A O 1
ATOM 704 N N . ARG A 1 85 ? -0.750 -8.342 12.174 1.00 95.88 85 ARG A N 1
ATOM 705 C CA . ARG A 1 85 ? -0.677 -8.490 10.719 1.00 95.88 85 ARG A CA 1
ATOM 706 C C . ARG A 1 85 ? -0.553 -9.957 10.316 1.00 95.88 85 ARG A C 1
ATOM 708 O O . ARG A 1 85 ? -1.233 -10.385 9.390 1.00 95.88 85 ARG A O 1
ATOM 715 N N . GLU A 1 86 ? 0.305 -10.726 10.980 1.00 95.94 86 GLU A N 1
ATOM 716 C CA . GLU A 1 86 ? 0.452 -12.157 10.691 1.00 95.94 86 GLU A CA 1
ATOM 717 C C . GLU A 1 86 ? -0.817 -12.954 11.003 1.00 95.94 86 GLU A C 1
ATOM 719 O O . GLU A 1 86 ? -1.197 -13.814 10.209 1.00 95.94 86 GLU A O 1
ATOM 724 N N . VAL A 1 87 ? -1.487 -12.657 12.121 1.00 96.69 87 VAL A N 1
ATOM 725 C CA . VAL A 1 87 ? -2.756 -13.301 12.493 1.00 96.69 87 VAL A CA 1
ATOM 726 C C . VAL A 1 87 ? -3.825 -13.042 11.433 1.00 96.69 87 VAL A C 1
ATOM 728 O O . VAL A 1 87 ? -4.453 -13.988 10.960 1.00 96.69 87 VAL A O 1
ATOM 731 N N . VAL A 1 88 ? -3.990 -11.787 11.005 1.00 97.31 88 VAL A N 1
ATOM 732 C CA . VAL A 1 88 ? -4.991 -11.402 9.996 1.00 97.31 88 VAL A CA 1
ATOM 733 C C . VAL A 1 88 ? -4.692 -12.041 8.640 1.00 97.31 88 VAL A C 1
ATOM 735 O O . VAL A 1 88 ? -5.590 -12.603 8.021 1.00 97.31 88 VAL A O 1
ATOM 738 N N . LEU A 1 89 ? -3.430 -12.033 8.199 1.00 97.00 89 LEU A N 1
ATOM 739 C CA . LEU A 1 89 ? -3.046 -12.678 6.940 1.00 97.00 89 LEU A CA 1
ATOM 740 C C . LEU A 1 89 ? -3.324 -14.184 6.951 1.00 97.00 89 LEU A C 1
ATOM 742 O O . LEU A 1 89 ? -3.802 -14.717 5.950 1.00 97.00 89 LEU A O 1
ATOM 746 N N . LYS A 1 90 ? -3.055 -14.864 8.072 1.00 96.62 90 LYS A N 1
ATOM 747 C CA . LYS A 1 90 ? -3.351 -16.294 8.232 1.00 96.62 90 LYS A CA 1
ATOM 748 C C . LYS A 1 90 ? -4.856 -16.561 8.251 1.00 96.62 90 LYS A C 1
ATOM 750 O O . LYS A 1 90 ? -5.300 -17.448 7.529 1.00 96.62 90 LYS A O 1
ATOM 755 N N . ARG A 1 91 ? -5.632 -15.775 9.012 1.00 96.81 91 ARG A N 1
ATOM 756 C CA . ARG A 1 91 ? -7.108 -15.850 9.065 1.00 96.81 91 ARG A CA 1
ATOM 757 C C . ARG A 1 91 ? -7.721 -15.744 7.669 1.00 96.81 91 ARG A C 1
ATOM 759 O O . ARG A 1 91 ? -8.631 -16.489 7.322 1.00 96.81 91 ARG A O 1
ATOM 766 N N . ASP A 1 92 ? -7.186 -14.831 6.870 1.00 97.25 92 ASP A N 1
ATOM 767 C CA . ASP A 1 92 ? -7.688 -14.504 5.540 1.00 97.25 92 ASP A CA 1
ATOM 768 C C . ASP A 1 92 ? -7.070 -15.372 4.427 1.00 97.25 92 ASP A C 1
ATOM 770 O O . ASP A 1 92 ? -7.332 -15.127 3.249 1.00 97.25 92 ASP A O 1
ATOM 774 N N . TYR A 1 93 ? -6.240 -16.366 4.770 1.00 96.75 93 TYR A N 1
ATOM 775 C CA . TYR A 1 93 ? -5.499 -17.221 3.830 1.00 96.75 93 TYR A CA 1
ATOM 776 C C . TYR A 1 93 ? -4.660 -16.441 2.808 1.00 96.75 93 TYR A C 1
ATOM 778 O O . TYR A 1 93 ? -4.469 -16.881 1.676 1.00 96.75 93 TYR A O 1
ATOM 786 N N . HIS A 1 94 ? -4.161 -15.262 3.189 1.00 97.31 94 HIS A N 1
ATOM 787 C CA . HIS A 1 94 ? -3.472 -14.327 2.297 1.00 97.31 94 HIS A CA 1
ATOM 788 C C . HIS A 1 94 ? -4.305 -13.916 1.066 1.00 97.31 94 HIS A C 1
ATOM 790 O O . HIS A 1 94 ? -3.748 -13.545 0.028 1.00 97.31 94 HIS A O 1
ATOM 796 N N . LEU A 1 95 ? -5.636 -13.954 1.166 1.00 97.88 95 LEU A N 1
ATOM 797 C CA . LEU A 1 95 ? -6.556 -13.550 0.107 1.00 97.88 95 LEU A CA 1
ATOM 798 C C . LEU A 1 95 ? -7.187 -12.192 0.413 1.00 97.88 95 LEU A C 1
ATOM 800 O O . LEU A 1 95 ? -7.527 -11.868 1.551 1.00 97.88 95 LEU A O 1
ATOM 804 N N . CYS A 1 96 ? -7.364 -11.393 -0.635 1.00 97.94 96 CYS A N 1
ATOM 805 C CA . CYS A 1 96 ? -8.024 -10.100 -0.557 1.00 97.94 96 CYS A CA 1
ATOM 806 C C . CYS A 1 96 ? -9.508 -10.272 -0.195 1.00 97.94 96 CYS A C 1
ATOM 808 O O . CYS A 1 96 ? -10.288 -10.803 -0.989 1.00 97.94 96 CYS A O 1
ATOM 810 N N . GLN A 1 97 ? -9.909 -9.764 0.971 1.00 97.75 97 GLN A N 1
ATOM 811 C CA . GLN A 1 97 ? -11.285 -9.868 1.461 1.00 97.75 97 GLN A CA 1
ATOM 812 C C . GLN A 1 97 ? -12.264 -9.011 0.652 1.00 97.75 97 GLN A C 1
ATOM 814 O O . GLN A 1 97 ? -13.425 -9.380 0.521 1.00 97.75 97 GLN A O 1
ATOM 819 N N . TYR A 1 98 ? -11.792 -7.920 0.042 1.00 96.81 98 TYR A N 1
ATOM 820 C CA . TYR A 1 98 ? -12.599 -7.085 -0.852 1.00 96.81 98 TYR A CA 1
ATOM 821 C C . TYR A 1 98 ? -12.887 -7.796 -2.180 1.00 96.81 98 TYR A C 1
ATOM 823 O O . TYR A 1 98 ? -14.035 -7.874 -2.598 1.00 96.81 98 TYR A O 1
ATOM 831 N N . CYS A 1 99 ? -11.869 -8.394 -2.814 1.00 97.00 99 CYS A N 1
ATOM 832 C CA . CYS A 1 99 ? -12.062 -9.185 -4.036 1.00 97.00 99 CYS A CA 1
ATOM 833 C C . CYS A 1 99 ? -12.979 -10.390 -3.801 1.00 97.00 99 CYS A C 1
ATOM 835 O O . CYS A 1 99 ? -13.755 -10.745 -4.685 1.00 97.00 99 CYS A O 1
ATOM 837 N N . LYS A 1 100 ? -12.920 -10.992 -2.608 1.00 96.44 100 LYS A N 1
ATOM 838 C CA . LYS A 1 100 ? -13.783 -12.113 -2.231 1.00 96.44 100 LYS A CA 1
ATOM 839 C C . LYS A 1 100 ? -15.273 -11.746 -2.272 1.00 96.44 100 LYS A C 1
ATOM 841 O O . LYS A 1 100 ? -16.068 -12.593 -2.665 1.00 96.44 100 LYS A O 1
ATOM 846 N N . GLN A 1 101 ? -15.644 -10.503 -1.944 1.00 96.06 101 GLN A N 1
ATOM 847 C CA . GLN A 1 101 ? -17.033 -10.025 -2.065 1.00 96.06 101 GLN A CA 1
ATOM 848 C C . GLN A 1 101 ? -17.511 -9.972 -3.522 1.00 96.06 101 GLN A C 1
ATOM 850 O O . GLN A 1 101 ? -18.689 -10.172 -3.791 1.00 96.06 101 GLN A O 1
ATOM 855 N N . ASP A 1 102 ? -16.585 -9.773 -4.462 1.00 93.56 102 ASP A N 1
ATOM 856 C CA . ASP A 1 102 ? -16.843 -9.828 -5.905 1.00 93.56 102 ASP A CA 1
ATOM 857 C C . ASP A 1 102 ? -16.700 -11.255 -6.480 1.00 93.56 102 ASP A C 1
ATOM 859 O O . ASP A 1 102 ? -16.647 -11.431 -7.699 1.00 93.56 102 ASP A O 1
ATOM 863 N N . GLY A 1 103 ? -16.547 -12.280 -5.632 1.00 94.94 103 GLY A N 1
ATOM 864 C CA . GLY A 1 103 ? -16.321 -13.666 -6.057 1.00 94.94 103 GLY A CA 1
ATOM 865 C C . GLY A 1 103 ? -14.933 -13.934 -6.658 1.00 94.94 103 GLY A C 1
ATOM 866 O O . GLY A 1 103 ? -14.740 -14.947 -7.327 1.00 94.94 103 GLY A O 1
ATOM 867 N N . LYS A 1 104 ? -13.953 -13.044 -6.446 1.00 95.50 104 LYS A N 1
ATOM 868 C CA . LYS A 1 104 ? -12.594 -13.147 -7.005 1.00 95.50 104 LYS A CA 1
ATOM 869 C C . LYS A 1 104 ? -11.577 -13.570 -5.947 1.00 95.50 104 LYS A C 1
ATOM 871 O O . LYS A 1 104 ? -11.518 -13.001 -4.858 1.00 95.50 104 LYS A O 1
ATOM 876 N N . LEU A 1 105 ? -10.705 -14.511 -6.306 1.00 96.06 105 LEU A N 1
ATOM 877 C CA . LEU A 1 105 ? -9.585 -14.942 -5.469 1.00 96.06 105 LEU A CA 1
ATOM 878 C C . LEU A 1 105 ? -8.304 -14.229 -5.908 1.00 96.06 105 LEU A C 1
ATOM 880 O O . LEU A 1 105 ? -7.665 -14.611 -6.884 1.00 96.06 105 LEU A O 1
ATOM 884 N N . THR A 1 106 ? -7.932 -13.184 -5.172 1.00 96.50 106 THR A N 1
ATOM 885 C CA . THR A 1 106 ? -6.728 -12.384 -5.437 1.00 96.50 106 THR A CA 1
ATOM 886 C C . THR A 1 106 ? -5.813 -12.436 -4.226 1.00 96.50 106 THR A C 1
ATOM 888 O O . THR A 1 106 ? -6.278 -12.251 -3.101 1.00 96.50 106 THR A O 1
ATOM 891 N N . GLN A 1 107 ? -4.510 -12.623 -4.437 1.00 97.38 107 GLN A N 1
ATOM 892 C CA . GLN A 1 107 ? -3.532 -12.556 -3.354 1.00 97.38 107 GLN A CA 1
ATOM 893 C C . GLN A 1 107 ? -3.521 -11.157 -2.714 1.00 97.38 107 GLN A C 1
ATOM 895 O O . GLN A 1 107 ? -3.389 -10.138 -3.399 1.00 97.38 107 GLN A O 1
ATOM 900 N N . GLY A 1 108 ? -3.650 -11.106 -1.391 1.00 95.56 108 GLY A N 1
ATOM 901 C CA . GLY A 1 108 ? -3.499 -9.895 -0.597 1.00 95.56 108 GLY A CA 1
ATOM 902 C C . GLY A 1 108 ? -2.140 -9.850 0.093 1.00 95.56 108 GLY A C 1
ATOM 903 O O . GLY A 1 108 ? -1.673 -10.831 0.668 1.00 95.56 108 GLY A O 1
ATOM 904 N N . THR A 1 109 ? -1.483 -8.696 0.022 1.00 92.25 109 THR A N 1
ATOM 905 C CA . THR A 1 109 ? -0.144 -8.476 0.600 1.00 92.25 109 THR A CA 1
ATOM 906 C C . THR A 1 109 ? -0.149 -7.423 1.707 1.00 92.25 109 THR A C 1
ATOM 908 O O . THR A 1 109 ? 0.819 -7.305 2.468 1.00 92.25 109 THR A O 1
ATOM 911 N N . VAL A 1 110 ? -1.249 -6.681 1.824 1.00 94.06 110 VAL A N 1
ATOM 912 C CA . VAL A 1 110 ? -1.434 -5.580 2.766 1.00 94.06 110 VAL A CA 1
ATOM 913 C C . VAL A 1 110 ? -2.544 -5.957 3.742 1.00 94.06 110 VAL A C 1
ATOM 915 O O . VAL A 1 110 ? -3.531 -6.563 3.341 1.00 94.06 110 VAL A O 1
ATOM 918 N N . VAL A 1 111 ? -2.374 -5.606 5.015 1.00 96.25 111 VAL A N 1
ATOM 919 C CA . VAL A 1 111 ? -3.460 -5.626 6.001 1.00 96.25 111 VAL A CA 1
ATOM 920 C C . VAL A 1 111 ? -3.910 -4.188 6.177 1.00 96.25 111 VAL A C 1
ATOM 922 O O . VAL A 1 111 ? -3.081 -3.322 6.454 1.00 96.25 111 VAL A O 1
ATOM 925 N N . ASP A 1 112 ? -5.192 -3.959 5.947 1.00 95.00 112 ASP A N 1
ATOM 926 C CA . ASP A 1 112 ? -5.821 -2.648 5.908 1.00 95.00 112 ASP A CA 1
ATOM 927 C C . ASP A 1 112 ? -6.870 -2.531 7.020 1.00 95.00 112 ASP A C 1
ATOM 929 O O . ASP A 1 112 ? -7.503 -3.524 7.389 1.00 95.00 112 ASP A O 1
ATOM 933 N N . HIS A 1 113 ? -7.049 -1.325 7.554 1.00 95.50 113 HIS A N 1
ATOM 934 C CA . HIS A 1 113 ? -8.075 -1.035 8.556 1.00 95.50 113 HIS A CA 1
ATOM 935 C C . HIS A 1 113 ? -9.406 -0.784 7.857 1.00 95.50 113 HIS A C 1
ATOM 937 O O . HIS A 1 113 ? -9.514 0.172 7.098 1.00 95.50 113 HIS A O 1
ATOM 943 N N . VAL A 1 114 ? -10.426 -1.603 8.108 1.00 95.94 114 VAL A N 1
ATOM 944 C CA . VAL A 1 114 ? -11.752 -1.498 7.479 1.00 95.94 114 VAL A CA 1
ATOM 945 C C . VAL A 1 114 ? -12.368 -0.119 7.735 1.00 95.94 114 VAL A C 1
ATOM 947 O O . VAL A 1 114 ? -12.766 0.557 6.784 1.00 95.94 114 VAL A O 1
ATOM 950 N N . VAL A 1 115 ? -12.355 0.327 8.994 1.00 94.94 115 VAL A N 1
ATOM 951 C CA . VAL A 1 115 ? -12.575 1.719 9.399 1.00 94.94 115 VAL A CA 1
ATOM 952 C C . VAL A 1 115 ? -11.211 2.382 9.633 1.00 94.94 115 VAL A C 1
ATOM 954 O O . VAL A 1 115 ? -10.458 1.915 10.496 1.00 94.94 115 VAL A O 1
ATOM 957 N N . PRO A 1 116 ? -10.878 3.476 8.923 1.00 93.38 116 PRO A N 1
ATOM 958 C CA . PRO A 1 116 ? -9.549 4.077 8.984 1.00 93.38 116 PRO A CA 1
ATOM 959 C C . PRO A 1 116 ? -9.198 4.611 10.381 1.00 93.38 116 PRO A C 1
ATOM 961 O O . PRO A 1 116 ? -10.041 5.173 11.084 1.00 93.38 116 PRO A O 1
ATOM 964 N N . ILE A 1 117 ? -7.915 4.498 10.757 1.00 90.94 117 ILE A N 1
ATOM 965 C CA . ILE A 1 117 ? -7.386 4.929 12.069 1.00 90.94 117 ILE A CA 1
ATOM 966 C C . ILE A 1 117 ? -7.720 6.397 12.364 1.00 90.94 117 ILE A C 1
ATOM 968 O O . ILE A 1 117 ? -8.040 6.733 13.499 1.00 90.94 117 ILE A O 1
ATOM 972 N N . GLU A 1 118 ? -7.657 7.271 11.351 1.00 88.25 118 GLU A N 1
ATOM 973 C CA . GLU A 1 118 ? -7.983 8.701 11.492 1.00 88.25 118 GLU A CA 1
ATOM 974 C C . GLU A 1 118 ? -9.424 8.927 11.985 1.00 88.25 118 GLU A C 1
ATOM 976 O O . GLU A 1 118 ? -9.684 9.918 12.660 1.00 88.25 118 GLU A O 1
ATOM 981 N N . TYR A 1 119 ? -10.341 8.001 11.685 1.00 88.69 119 TYR A N 1
ATOM 982 C CA . TYR A 1 119 ? -11.752 8.089 12.057 1.00 88.69 119 TYR A CA 1
ATOM 983 C C . TYR A 1 119 ? -12.100 7.310 13.332 1.00 88.69 119 TYR A C 1
ATOM 985 O O . TYR A 1 119 ? -12.986 7.705 14.090 1.00 88.69 119 TYR A O 1
ATOM 993 N N . SER A 1 120 ? -11.417 6.190 13.588 1.00 87.69 120 SER A N 1
ATOM 994 C CA . SER A 1 120 ? -11.659 5.355 14.772 1.00 87.69 120 SER A CA 1
ATOM 995 C C . SER A 1 120 ? -10.350 4.900 15.436 1.00 87.69 120 SER A C 1
ATOM 997 O O . SER A 1 120 ? -9.978 3.727 15.338 1.00 87.69 120 SER A O 1
ATOM 999 N N . PRO A 1 121 ? -9.641 5.792 16.163 1.00 85.44 121 PRO A N 1
ATOM 1000 C CA . PRO A 1 121 ? -8.357 5.458 16.786 1.00 85.44 121 PRO A CA 1
ATOM 1001 C C . PRO A 1 121 ? -8.440 4.314 17.809 1.00 85.44 121 PRO A C 1
ATOM 1003 O O . PRO A 1 121 ? -7.478 3.563 17.979 1.00 85.44 121 PRO A O 1
ATOM 1006 N N . SER A 1 122 ? -9.590 4.135 18.469 1.00 87.19 122 SER A N 1
ATOM 1007 C CA . SER A 1 122 ? -9.809 3.063 19.450 1.00 87.19 122 SER A CA 1
ATOM 1008 C C . SER A 1 122 ? -9.805 1.660 18.831 1.00 87.19 122 SER A C 1
ATOM 1010 O O . SER A 1 122 ? -9.456 0.702 19.515 1.00 87.19 122 SER A O 1
ATOM 1012 N N . GLN A 1 123 ? -10.110 1.532 17.535 1.00 86.94 123 GLN A N 1
ATOM 1013 C CA . GLN A 1 123 ? -10.177 0.251 16.813 1.00 86.94 123 GLN A CA 1
ATOM 1014 C C . GLN A 1 123 ? -8.884 -0.079 16.052 1.00 86.94 123 GLN A C 1
ATOM 1016 O O . GLN A 1 123 ? -8.860 -0.941 15.177 1.00 86.94 123 GLN A O 1
ATOM 1021 N N . THR A 1 124 ? -7.780 0.596 16.377 1.00 87.06 124 THR A N 1
ATOM 1022 C CA . THR A 1 124 ? -6.494 0.424 15.678 1.00 87.06 124 THR A CA 1
ATOM 1023 C C . THR A 1 124 ? -5.914 -0.992 15.821 1.00 87.06 124 THR A C 1
ATOM 1025 O O . THR A 1 124 ? -5.203 -1.458 14.929 1.00 87.06 124 THR A O 1
ATOM 1028 N N . ARG A 1 125 ? -6.198 -1.674 16.941 1.00 90.19 125 ARG A N 1
ATOM 1029 C CA . ARG A 1 125 ? -5.708 -3.032 17.263 1.00 90.19 125 ARG A CA 1
ATOM 1030 C C . ARG A 1 125 ? -6.796 -4.107 17.204 1.00 90.19 125 ARG A C 1
ATOM 1032 O O . ARG A 1 125 ? -6.535 -5.248 17.569 1.00 90.19 125 ARG A O 1
ATOM 1039 N N . ASP A 1 126 ? -7.999 -3.727 16.797 1.00 93.44 126 ASP A N 1
ATOM 1040 C CA . ASP A 1 126 ? -9.140 -4.626 16.721 1.00 93.44 126 ASP A CA 1
ATOM 1041 C C . ASP A 1 126 ? -9.006 -5.519 15.481 1.00 93.44 126 ASP A C 1
ATOM 1043 O O . ASP A 1 126 ? -8.918 -5.016 14.362 1.00 93.44 126 ASP A O 1
ATOM 1047 N N . VAL A 1 127 ? -8.952 -6.837 15.681 1.00 92.44 127 VAL A N 1
ATOM 1048 C CA . VAL A 1 127 ? -8.770 -7.826 14.605 1.00 92.44 127 VAL A CA 1
ATOM 1049 C C . VAL A 1 127 ? -9.958 -7.822 13.641 1.00 92.44 127 VAL A C 1
ATOM 1051 O O . VAL A 1 127 ? -9.771 -8.051 12.441 1.00 92.44 127 VAL A O 1
ATOM 1054 N N . ASP A 1 128 ? -11.156 -7.506 14.130 1.00 92.88 128 ASP A N 1
ATOM 1055 C CA . ASP A 1 128 ? -12.370 -7.460 13.311 1.00 92.88 128 ASP A CA 1
ATOM 1056 C C . ASP A 1 128 ? -12.417 -6.198 12.441 1.00 92.88 128 ASP A C 1
ATOM 1058 O O . ASP A 1 128 ? -13.038 -6.185 11.380 1.00 92.88 128 ASP A O 1
ATOM 1062 N N . ASN A 1 129 ? -11.668 -5.159 12.824 1.00 95.88 129 ASN A N 1
ATOM 1063 C CA . ASN A 1 129 ? -11.459 -3.961 12.015 1.00 95.88 129 ASN A CA 1
ATOM 1064 C C . ASN A 1 129 ? -10.298 -4.107 11.010 1.00 95.88 129 ASN A C 1
ATOM 1066 O O . ASN A 1 129 ? -9.930 -3.132 10.357 1.00 95.88 129 ASN A O 1
ATOM 1070 N N . LEU A 1 130 ? -9.688 -5.286 10.874 1.00 96.38 130 LEU A N 1
ATOM 1071 C CA . LEU A 1 130 ? -8.579 -5.527 9.948 1.00 96.38 130 LEU A CA 1
ATOM 1072 C C . LEU A 1 130 ? -8.984 -6.504 8.848 1.00 96.38 130 LEU A C 1
ATOM 1074 O O . LEU A 1 130 ? -9.587 -7.544 9.113 1.00 96.38 130 LEU A O 1
ATOM 1078 N N . ALA A 1 131 ? -8.585 -6.209 7.612 1.00 97.19 131 ALA A N 1
ATOM 1079 C CA . ALA A 1 131 ? -8.828 -7.069 6.461 1.00 97.19 131 ALA A CA 1
ATOM 1080 C C . ALA A 1 131 ? -7.601 -7.154 5.548 1.00 97.19 131 ALA A C 1
ATOM 1082 O O . ALA A 1 131 ? -6.924 -6.162 5.266 1.00 97.19 131 ALA A O 1
ATOM 1083 N N . THR A 1 132 ? -7.327 -8.351 5.039 1.00 98.12 132 THR A N 1
ATOM 1084 C CA . THR A 1 132 ? -6.304 -8.562 4.015 1.00 98.12 132 THR A CA 1
ATOM 1085 C C . THR A 1 132 ? -6.769 -7.986 2.680 1.00 98.12 132 THR A C 1
ATOM 1087 O O . THR A 1 132 ? -7.897 -8.210 2.238 1.00 98.12 132 THR A O 1
ATOM 1090 N N . CYS A 1 133 ? -5.888 -7.246 2.011 1.00 97.19 133 CYS A N 1
ATOM 1091 C CA . CYS A 1 133 ? -6.206 -6.462 0.827 1.00 97.19 133 CYS A CA 1
ATOM 1092 C C . CYS A 1 133 ? -5.101 -6.562 -0.240 1.00 97.19 133 CYS A C 1
ATOM 1094 O O . CYS A 1 133 ? -3.904 -6.657 0.064 1.00 97.19 133 CYS A O 1
ATOM 1096 N N . CYS A 1 134 ? -5.498 -6.547 -1.514 1.00 96.94 134 CYS A N 1
ATOM 1097 C CA . CYS A 1 134 ? -4.576 -6.367 -2.634 1.00 96.94 134 CYS A CA 1
ATOM 1098 C C . CYS A 1 134 ? -4.312 -4.870 -2.873 1.00 96.94 134 CYS A C 1
ATOM 1100 O O . CYS A 1 134 ? -5.060 -4.003 -2.419 1.00 96.94 134 CYS A O 1
ATOM 1102 N N . ARG A 1 135 ? -3.255 -4.544 -3.624 1.00 95.31 135 ARG A N 1
ATOM 1103 C CA . ARG A 1 135 ? -2.868 -3.147 -3.893 1.00 95.31 135 ARG A CA 1
ATOM 1104 C C . ARG A 1 135 ? -3.974 -2.332 -4.580 1.00 95.31 135 ARG A C 1
ATOM 1106 O O . ARG A 1 135 ? -4.133 -1.146 -4.281 1.00 95.31 135 ARG A O 1
ATOM 1113 N N . ASP A 1 136 ? -4.731 -2.964 -5.473 1.00 94.38 136 ASP A N 1
ATOM 1114 C CA . ASP A 1 136 ? -5.770 -2.289 -6.253 1.00 94.38 136 ASP A CA 1
ATOM 1115 C C . ASP A 1 136 ? -6.985 -1.950 -5.386 1.00 94.38 136 ASP A C 1
ATOM 1117 O O . ASP A 1 136 ? -7.405 -0.792 -5.347 1.00 94.38 136 ASP A O 1
ATOM 1121 N N . CYS A 1 137 ? -7.495 -2.921 -4.619 1.00 96.19 137 CYS A N 1
ATOM 1122 C CA . CYS A 1 137 ? -8.574 -2.689 -3.658 1.00 96.19 137 CYS A CA 1
ATOM 1123 C C . CYS A 1 137 ? -8.166 -1.666 -2.596 1.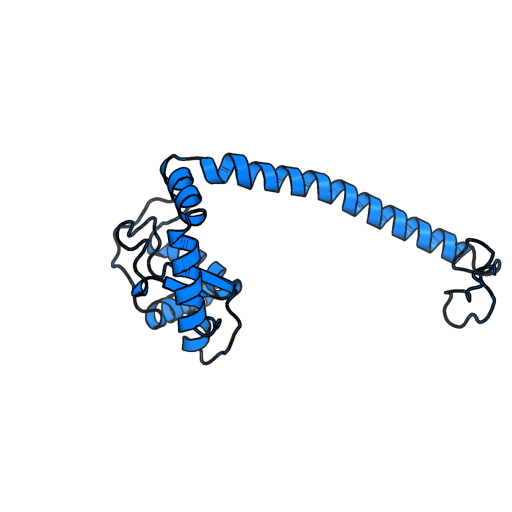00 96.19 137 CYS A C 1
ATOM 1125 O O . CYS A 1 137 ? -8.957 -0.780 -2.293 1.00 96.19 137 CYS A O 1
ATOM 1127 N N . HIS A 1 138 ? -6.922 -1.713 -2.111 1.00 96.06 138 HIS A N 1
ATOM 1128 C CA . HIS A 1 138 ? -6.419 -0.736 -1.147 1.00 96.06 138 HIS A CA 1
ATOM 1129 C C . HIS A 1 138 ? -6.455 0.682 -1.730 1.00 96.06 138 HIS A C 1
ATOM 1131 O O . HIS A 1 138 ? -6.946 1.606 -1.096 1.00 96.06 138 HIS A O 1
ATOM 1137 N N . SER A 1 139 ? -5.998 0.865 -2.973 1.00 94.38 139 SER A N 1
ATOM 1138 C CA . SER A 1 139 ? -6.013 2.178 -3.636 1.00 94.38 139 SER A CA 1
ATOM 1139 C C . SER A 1 139 ? -7.434 2.712 -3.850 1.00 94.38 139 SER A C 1
ATOM 1141 O O . SER A 1 139 ? -7.695 3.897 -3.628 1.00 94.38 139 SER A O 1
ATOM 1143 N N . LYS A 1 140 ? -8.363 1.838 -4.258 1.00 94.81 140 LYS A N 1
ATOM 1144 C CA . LYS A 1 140 ? -9.783 2.180 -4.415 1.00 94.81 140 LYS A CA 1
ATOM 1145 C C . LYS A 1 140 ? -10.430 2.543 -3.079 1.00 94.81 140 LYS A C 1
ATOM 1147 O O . LYS A 1 140 ? -11.124 3.553 -2.998 1.00 94.81 140 LYS A O 1
ATOM 1152 N N . LYS A 1 141 ? -10.149 1.773 -2.024 1.00 95.38 141 LYS A N 1
ATOM 1153 C CA . LYS A 1 141 ? -10.652 2.040 -0.677 1.00 95.38 141 LYS A CA 1
ATOM 1154 C C . LYS A 1 141 ? -10.117 3.362 -0.147 1.00 95.38 141 LYS A C 1
ATOM 1156 O O . LYS A 1 141 ? -10.921 4.179 0.271 1.00 95.38 141 LYS A O 1
ATOM 1161 N N . THR A 1 142 ? -8.818 3.644 -0.277 1.00 94.56 142 THR A N 1
ATOM 1162 C CA . THR A 1 142 ? -8.249 4.945 0.121 1.00 94.56 142 THR A CA 1
ATOM 1163 C C . THR A 1 142 ? -8.967 6.118 -0.556 1.00 94.56 142 THR A C 1
ATOM 1165 O O . THR A 1 142 ? -9.257 7.119 0.093 1.00 94.56 142 THR A O 1
ATOM 1168 N N . ARG A 1 143 ? -9.295 6.009 -1.853 1.00 94.25 143 ARG A N 1
ATOM 1169 C CA . ARG A 1 143 ? -10.075 7.042 -2.558 1.00 94.25 143 ARG A CA 1
ATOM 1170 C C . ARG A 1 143 ? -11.484 7.179 -1.980 1.00 94.25 143 ARG A C 1
ATOM 1172 O O . ARG A 1 143 ? -11.949 8.297 -1.768 1.00 94.25 143 ARG A O 1
ATOM 1179 N N . TRP A 1 144 ? -12.157 6.057 -1.740 1.00 95.25 144 TRP A N 1
ATOM 1180 C CA . TRP A 1 144 ? -13.484 6.054 -1.133 1.00 95.25 144 TRP A CA 1
ATOM 1181 C C . TRP A 1 144 ? -13.470 6.644 0.285 1.00 95.25 144 TRP A C 1
ATOM 1183 O O . TRP A 1 144 ? -14.325 7.463 0.594 1.00 95.25 144 TRP A O 1
ATOM 1193 N N . GLU A 1 145 ? -12.478 6.332 1.119 1.00 95.31 145 GLU A N 1
ATOM 1194 C CA . GLU A 1 145 ? -12.348 6.886 2.473 1.00 95.31 145 GLU A CA 1
ATOM 1195 C C . GLU A 1 145 ? -12.130 8.399 2.465 1.00 95.31 145 GLU A C 1
ATOM 1197 O O . GLU A 1 145 ? -12.753 9.117 3.248 1.00 95.31 145 GLU A O 1
ATOM 1202 N N . GLN A 1 146 ? -11.295 8.897 1.550 1.00 94.12 146 GLN A N 1
ATOM 1203 C CA . GLN A 1 146 ? -11.107 10.336 1.355 1.00 94.12 146 GLN A CA 1
ATOM 1204 C C . GLN A 1 146 ? -12.430 11.016 0.990 1.00 94.12 146 GLN A C 1
ATOM 1206 O O . GLN A 1 146 ? -12.727 12.103 1.481 1.00 94.12 146 GLN A O 1
ATOM 1211 N N . PHE A 1 147 ? -13.250 10.372 0.156 1.00 93.56 147 PHE A N 1
ATOM 1212 C CA . PHE A 1 147 ? -14.558 10.892 -0.225 1.00 93.56 147 PHE A CA 1
ATOM 1213 C C . PHE A 1 147 ? -15.582 10.816 0.920 1.00 93.56 147 PHE A C 1
ATOM 1215 O O . PHE A 1 147 ? -16.249 11.810 1.207 1.00 93.56 147 PHE A O 1
ATOM 1222 N N . TYR A 1 148 ? -15.707 9.662 1.575 1.00 94.75 148 TYR A N 1
ATOM 1223 C CA . TYR A 1 148 ? -16.752 9.370 2.556 1.00 94.75 148 TYR A CA 1
ATOM 1224 C C . TYR A 1 148 ? -16.431 9.932 3.946 1.00 94.75 148 TYR A C 1
ATOM 1226 O O . TYR A 1 148 ? -17.219 10.698 4.492 1.00 94.75 148 TYR A O 1
ATOM 1234 N N . TYR A 1 149 ? -15.252 9.617 4.487 1.00 94.12 149 TYR A N 1
ATOM 1235 C CA . TYR A 1 149 ? -14.812 10.055 5.816 1.00 94.12 149 TYR A CA 1
ATOM 1236 C C . TYR A 1 149 ? -14.044 11.380 5.797 1.00 94.12 149 TYR A C 1
ATOM 1238 O O . TYR A 1 149 ? -13.868 11.986 6.849 1.00 94.12 149 TYR A O 1
ATOM 1246 N N . GLY A 1 150 ? -13.560 11.842 4.639 1.00 93.38 150 GLY A N 1
ATOM 1247 C CA . GLY A 1 150 ? -12.710 13.037 4.579 1.00 93.38 150 GLY A CA 1
ATOM 1248 C C . GLY A 1 150 ? -11.298 12.809 5.129 1.00 93.38 150 GLY A C 1
ATOM 1249 O O . GLY A 1 150 ? -10.673 13.745 5.619 1.00 93.38 150 GLY A O 1
ATOM 1250 N N . THR A 1 151 ? -10.797 11.571 5.089 1.00 90.44 151 THR A N 1
ATOM 1251 C CA . THR A 1 151 ? -9.446 11.226 5.566 1.00 90.44 151 THR A CA 1
ATOM 1252 C C . THR A 1 151 ? -8.360 11.760 4.634 1.00 90.44 151 THR A C 1
ATOM 1254 O O . THR A 1 151 ? -8.623 12.130 3.486 1.00 90.44 151 THR A O 1
ATOM 1257 N N . GLY A 1 152 ? -7.108 11.767 5.094 1.00 85.75 152 GLY A N 1
ATOM 1258 C CA . GLY A 1 152 ? -5.948 12.109 4.270 1.00 85.75 152 GLY A CA 1
ATOM 1259 C C . GLY A 1 152 ? -5.466 13.558 4.399 1.00 85.75 152 GLY A C 1
ATOM 1260 O O . GLY A 1 152 ? -6.066 14.415 5.039 1.00 85.75 152 GLY A O 1
ATOM 1261 N N . GLN A 1 153 ? -4.293 13.840 3.817 1.00 79.25 153 GLN A N 1
ATOM 1262 C CA . GLN A 1 153 ? -3.617 15.124 4.026 1.00 79.25 153 GLN A CA 1
ATOM 1263 C C . GLN A 1 153 ? -4.348 16.272 3.323 1.00 79.25 153 GLN A C 1
ATOM 1265 O O . GLN A 1 153 ? -4.471 16.256 2.104 1.00 79.25 153 GLN A O 1
ATOM 1270 N N . GLY A 1 154 ? -4.717 17.299 4.090 1.00 82.75 154 GLY A N 1
ATOM 1271 C CA . GLY A 1 154 ? -5.387 18.496 3.573 1.00 82.75 154 GLY A CA 1
ATOM 1272 C C . GLY A 1 154 ? -6.910 18.379 3.513 1.00 82.75 154 GLY A C 1
ATOM 1273 O O . GLY A 1 154 ? -7.563 19.366 3.192 1.00 82.75 154 GLY A O 1
ATOM 1274 N N . ASN A 1 155 ? -7.467 17.217 3.865 1.00 87.00 155 ASN A N 1
ATOM 1275 C CA . ASN A 1 155 ? -8.906 17.024 3.995 1.00 87.00 155 ASN A CA 1
ATOM 1276 C C . ASN A 1 155 ? -9.364 17.287 5.437 1.00 87.00 155 ASN A C 1
ATOM 1278 O O . ASN A 1 155 ? -8.568 17.250 6.377 1.00 87.00 155 ASN A O 1
ATOM 1282 N N . GLN A 1 156 ? -10.658 17.560 5.598 1.00 89.00 156 GLN A N 1
ATOM 1283 C CA . GLN A 1 156 ? -11.318 17.677 6.896 1.00 89.00 156 GLN A CA 1
ATOM 1284 C C . GLN A 1 156 ? -12.178 16.436 7.131 1.00 89.00 156 GLN A C 1
ATOM 1286 O O . GLN A 1 156 ? -12.951 16.048 6.250 1.00 89.00 156 GLN A O 1
ATOM 1291 N N . LEU A 1 157 ? -12.053 15.835 8.318 1.00 91.31 157 LEU A N 1
ATOM 1292 C CA . LEU A 1 157 ? -12.844 14.665 8.691 1.00 91.31 157 LEU A CA 1
ATOM 1293 C C . LEU A 1 157 ? -14.333 15.021 8.729 1.00 91.31 157 LEU A C 1
ATOM 1295 O O . LEU A 1 157 ? -14.741 15.985 9.375 1.00 91.31 157 LEU A O 1
ATOM 1299 N N . LYS A 1 158 ? -15.138 14.217 8.039 1.00 93.19 158 LYS A N 1
ATOM 1300 C CA . LYS A 1 158 ? -16.592 14.359 7.955 1.00 93.19 158 LYS A CA 1
ATOM 1301 C C . LYS A 1 158 ? -17.258 13.548 9.055 1.00 93.19 158 LYS A C 1
ATOM 1303 O O . LYS A 1 158 ? -16.852 12.424 9.324 1.00 93.19 158 LYS A O 1
ATOM 1308 N N . THR A 1 159 ? -18.330 14.068 9.639 1.00 93.12 159 THR A N 1
ATOM 1309 C CA . THR A 1 159 ? -19.130 13.337 10.631 1.00 93.12 159 THR A CA 1
ATOM 1310 C C . THR A 1 159 ? -20.133 12.422 9.928 1.00 93.12 159 THR A C 1
ATOM 1312 O O . THR A 1 159 ? -21.249 12.828 9.615 1.00 93.12 159 THR A O 1
ATOM 1315 N N . VAL A 1 160 ? -19.722 11.186 9.646 1.00 93.38 160 VAL A N 1
ATOM 1316 C CA . VAL A 1 160 ? -20.521 10.168 8.937 1.00 93.38 160 VAL A CA 1
ATOM 1317 C C . VAL A 1 160 ? -20.630 8.865 9.736 1.00 93.38 160 VAL A C 1
ATOM 1319 O O . VAL A 1 160 ? -19.870 8.617 10.676 1.00 93.38 160 VAL A O 1
ATOM 1322 N N . ALA A 1 161 ? -21.585 8.003 9.393 1.00 93.06 161 ALA A N 1
ATOM 1323 C CA . ALA A 1 161 ? -21.699 6.699 10.042 1.00 93.06 161 ALA A CA 1
ATOM 1324 C C . ALA A 1 161 ? -20.453 5.836 9.769 1.00 93.06 161 ALA A C 1
ATOM 1326 O O . ALA A 1 161 ? -19.872 5.887 8.690 1.00 93.06 161 ALA A O 1
ATOM 1327 N N . LYS A 1 162 ? -20.030 5.028 10.746 1.00 93.56 162 LYS A N 1
ATOM 1328 C CA . LYS A 1 162 ? -18.946 4.0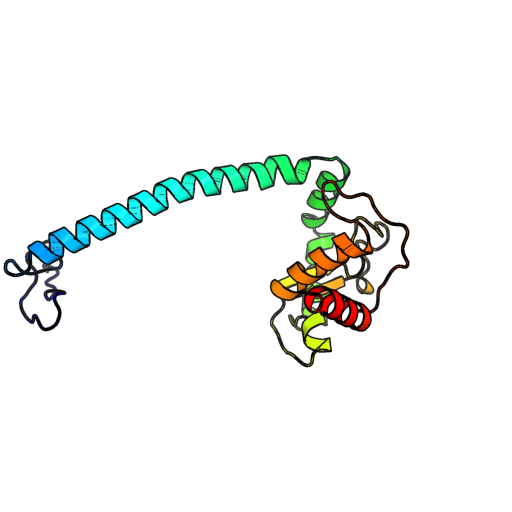59 10.533 1.00 93.56 162 LYS A CA 1
ATOM 1329 C C . LYS A 1 162 ? -19.481 2.887 9.719 1.00 93.56 162 LYS A C 1
ATOM 1331 O O . LYS A 1 162 ? -20.477 2.280 10.098 1.00 93.56 162 LYS A O 1
ATOM 1336 N N . VAL A 1 163 ? -18.791 2.549 8.640 1.00 93.44 163 VAL A N 1
ATOM 1337 C CA . VAL A 1 163 ? -19.071 1.362 7.829 1.00 93.44 163 VAL A CA 1
ATOM 1338 C C . VAL A 1 163 ? -18.007 0.317 8.145 1.00 93.44 163 VAL A C 1
ATOM 1340 O O . VAL A 1 163 ? -16.849 0.493 7.776 1.00 93.44 163 VAL A O 1
ATOM 1343 N N . SER A 1 164 ? -18.393 -0.742 8.856 1.00 92.69 164 SER A N 1
ATOM 1344 C CA . SER A 1 164 ? -17.518 -1.867 9.226 1.00 92.69 164 SER A CA 1
ATOM 1345 C C . SER A 1 164 ? -17.731 -3.116 8.366 1.00 92.69 164 SER A C 1
ATOM 1347 O O . SER A 1 164 ? -16.891 -4.008 8.364 1.00 92.69 164 SER A O 1
ATOM 1349 N N . ASP A 1 165 ? -18.835 -3.197 7.622 1.00 94.88 165 ASP A N 1
ATOM 1350 C CA . ASP A 1 165 ? -19.106 -4.326 6.734 1.00 94.88 165 ASP A CA 1
ATOM 1351 C C . ASP A 1 165 ? -18.332 -4.193 5.414 1.00 94.88 165 ASP A C 1
ATOM 1353 O O . ASP A 1 165 ? -18.531 -3.251 4.639 1.00 94.88 165 ASP A O 1
ATOM 1357 N N . VAL A 1 166 ? -17.466 -5.170 5.133 1.00 93.62 166 VAL A N 1
ATOM 1358 C CA . VAL A 1 166 ? -16.625 -5.191 3.926 1.00 93.62 166 VAL A CA 1
ATOM 1359 C C . VAL A 1 166 ? -17.481 -5.241 2.656 1.00 93.62 166 VAL A C 1
ATOM 1361 O O . VAL A 1 166 ? -17.142 -4.578 1.676 1.00 93.62 166 VAL A O 1
ATOM 1364 N N . GLY A 1 167 ? -18.604 -5.966 2.663 1.00 93.88 167 GLY A N 1
ATOM 1365 C CA . GLY A 1 167 ? -19.503 -6.056 1.505 1.00 93.88 167 GLY A CA 1
ATOM 1366 C C . GLY A 1 167 ? -20.117 -4.704 1.130 1.00 93.88 167 GLY A C 1
ATOM 1367 O O . GLY A 1 167 ? -20.122 -4.311 -0.039 1.00 93.88 167 GLY A O 1
ATOM 1368 N N . SER A 1 168 ? -20.575 -3.952 2.127 1.00 95.12 168 SER A N 1
ATOM 1369 C CA . SER A 1 168 ? -21.103 -2.595 1.970 1.00 95.12 168 SER A CA 1
ATOM 1370 C C . SER A 1 168 ? -20.042 -1.634 1.439 1.00 95.12 168 SER A C 1
ATOM 1372 O O . SER A 1 168 ? -20.320 -0.873 0.512 1.00 95.12 168 SER A O 1
ATOM 1374 N N . ILE A 1 169 ? -18.809 -1.716 1.951 1.00 94.56 169 ILE A N 1
ATOM 1375 C CA . ILE A 1 169 ? -17.687 -0.904 1.458 1.00 94.56 169 ILE A CA 1
ATOM 1376 C C . ILE A 1 169 ? -17.411 -1.200 -0.018 1.00 94.56 169 ILE A C 1
ATOM 1378 O O . ILE A 1 169 ? -17.283 -0.266 -0.804 1.00 94.56 169 ILE A O 1
ATOM 1382 N N . VAL A 1 170 ? -17.378 -2.473 -0.425 1.00 94.88 170 VAL A N 1
ATOM 1383 C CA . VAL A 1 170 ? -17.155 -2.856 -1.831 1.00 94.88 170 VAL A CA 1
ATOM 1384 C C . VAL A 1 170 ? -18.231 -2.265 -2.747 1.00 94.88 170 VAL A C 1
ATOM 1386 O O . VAL A 1 170 ? -17.899 -1.666 -3.770 1.00 94.88 170 VAL A O 1
ATOM 1389 N N . LYS A 1 171 ? -19.510 -2.330 -2.354 1.00 94.00 171 LYS A N 1
ATOM 1390 C CA . LYS A 1 171 ? -20.606 -1.695 -3.110 1.00 94.00 171 LYS A CA 1
ATOM 1391 C C . LYS A 1 171 ? -20.406 -0.183 -3.249 1.00 94.00 171 LYS A C 1
ATOM 1393 O O . LYS A 1 171 ? -20.566 0.357 -4.342 1.00 94.00 171 LYS A O 1
ATOM 1398 N N . MET A 1 172 ? -20.016 0.497 -2.170 1.00 93.06 172 MET A N 1
ATOM 1399 C CA . MET A 1 172 ? -19.756 1.940 -2.196 1.00 93.06 172 MET A CA 1
ATOM 1400 C C . MET A 1 172 ? -18.513 2.305 -3.025 1.00 93.06 172 MET A C 1
ATOM 1402 O O . MET A 1 172 ? -18.518 3.320 -3.721 1.00 93.06 172 MET A O 1
ATOM 1406 N N . MET A 1 173 ? -17.465 1.474 -2.996 1.00 93.12 173 MET A N 1
ATOM 1407 C CA . MET A 1 173 ? -16.274 1.635 -3.836 1.00 93.12 173 MET A CA 1
ATOM 1408 C C . MET A 1 173 ? -16.630 1.540 -5.324 1.00 93.12 173 MET A C 1
ATOM 1410 O O . MET A 1 173 ? -16.195 2.384 -6.107 1.00 93.12 173 MET A O 1
ATOM 1414 N N . HIS A 1 174 ? -17.445 0.555 -5.714 1.00 91.12 174 HIS A N 1
ATOM 1415 C CA . HIS A 1 174 ? -17.899 0.402 -7.101 1.00 91.12 174 HIS A CA 1
ATOM 1416 C C . HIS A 1 174 ? -18.789 1.562 -7.551 1.00 91.12 174 HIS A C 1
ATOM 1418 O O . HIS A 1 174 ? -18.609 2.057 -8.660 1.00 91.12 174 HIS A O 1
ATOM 1424 N N . ALA A 1 175 ? -19.694 2.042 -6.692 1.00 90.38 175 ALA A N 1
ATOM 1425 C CA . ALA A 1 175 ? -20.542 3.197 -6.998 1.00 90.38 175 ALA A CA 1
ATOM 1426 C C . ALA A 1 175 ? -19.715 4.462 -7.297 1.00 90.38 175 ALA A C 1
ATOM 1428 O O . ALA A 1 175 ? -20.029 5.213 -8.220 1.00 90.38 175 ALA A O 1
ATOM 1429 N N . LEU A 1 176 ? -18.617 4.669 -6.562 1.00 87.50 176 LEU A N 1
ATOM 1430 C CA . LEU A 1 176 ? -17.703 5.788 -6.788 1.00 87.50 176 LEU A CA 1
ATOM 1431 C C . LEU A 1 176 ? -16.882 5.632 -8.080 1.00 87.50 176 LEU A C 1
ATOM 1433 O O . LEU A 1 176 ? -16.658 6.615 -8.785 1.00 87.50 176 LEU A O 1
ATOM 1437 N N . ASP A 1 177 ? -16.422 4.418 -8.391 1.00 77.19 177 ASP A N 1
ATOM 1438 C CA . ASP A 1 177 ? -15.634 4.144 -9.600 1.00 77.19 177 ASP A CA 1
ATOM 1439 C C . ASP A 1 177 ? -16.488 4.163 -10.885 1.00 77.19 177 ASP A C 1
ATOM 1441 O O . ASP A 1 177 ? -15.977 4.552 -11.932 1.00 77.19 177 ASP A O 1
ATOM 1445 N N . GLY A 1 178 ? -17.765 3.767 -10.806 1.00 64.44 178 GLY A N 1
ATOM 1446 C CA . GLY A 1 178 ? -18.714 3.739 -11.928 1.00 64.44 178 GLY A CA 1
ATOM 1447 C C . GLY A 1 178 ? -19.393 5.077 -12.245 1.00 64.44 178 GLY A C 1
ATOM 1448 O O . GLY A 1 178 ? -20.104 5.171 -13.237 1.00 64.44 178 GLY A O 1
ATOM 1449 N N . SER A 1 179 ? -19.175 6.114 -11.433 1.00 54.19 179 SER A N 1
ATOM 1450 C CA . SER A 1 179 ? -19.693 7.476 -11.662 1.00 54.19 179 SER A CA 1
ATOM 1451 C C . SER A 1 179 ? -18.786 8.320 -12.581 1.00 54.19 179 SER A C 1
ATOM 1453 O O . SER A 1 179 ? -18.762 9.547 -12.468 1.00 54.19 179 SER A O 1
ATOM 1455 N N . LYS A 1 180 ? -17.989 7.672 -13.439 1.00 42.78 180 LYS A N 1
ATOM 1456 C CA . LYS A 1 180 ? -17.048 8.298 -14.378 1.00 42.78 180 LYS A CA 1
ATOM 1457 C C . LYS A 1 180 ? -17.323 7.892 -15.812 1.00 42.78 180 LYS A C 1
ATOM 1459 O O . LYS A 1 180 ? -17.633 6.701 -16.020 1.00 42.78 180 LYS A O 1
#

Organism: NCBI:txid1584